Protein AF-A0A1I7U5Q5-F1 (afdb_monomer_lite)

Foldseek 3Di:
DKKKKFFQAKKKKKKWWDLDPVCVVVVPDTPDIDIDIDHHGDIDMDDDDDDQSTQKMKIWIQQPDPRDIDIDMDGLQADQWDWDDDHRMTMIGRHHRHPDHHPVVVCVVVVVVVCVVVVVVVVVVVVVVVVVVVVVVVVVVVVVVVVPDDDDPPPPPPPPDPPDDD

Secondary structure (DSSP, 8-state):
-EEEEEESS-EEEEEEEES-HHHHHHT--EEEEEEEEE-TT-EEEE-----TT--EEEEEEEETTTTEEEEEEEETTS-SEEEEEETTEEEEEE-PPSSS--HHHHHHHHHHHHHHHHHHHHHHHHHHHHHHHHHHHHHHHHHHHHHT-PPPP-------------

Sequence (166 aa):
MFLAMVCDNECEVHIRFWEELSQITNNTNLAYEIGLSSNNGTLHETTMEVPEDINVLEFIYNSDENGTLESDIWNLNFSETYFHSTGSLQVVGNLPCGKGRCLIDNTRSEYKATIEQWSFGLVLIGVFFFLLISGAADAIVKWVKNRGRKEEPYNTLELIDMSKRT

Organism: NCBI:txid1561998

pLDDT: mean 78.07, std 13.87, range [40.22, 93.81]

Structure (mmCIF, N/CA/C/O backbone):
data_AF-A0A1I7U5Q5-F1
#
_entry.id   AF-A0A1I7U5Q5-F1
#
loop_
_atom_site.group_PDB
_atom_site.id
_atom_site.type_symbol
_atom_site.label_atom_id
_atom_site.label_alt_id
_atom_site.label_comp_id
_atom_site.label_asym_id
_atom_site.label_entity_id
_atom_site.label_seq_id
_atom_site.pdbx_PDB_ins_code
_atom_site.Cartn_x
_atom_site.Cartn_y
_atom_site.Cartn_z
_atom_site.occupancy
_atom_site.B_iso_or_equiv
_atom_site.auth_seq_id
_atom_site.auth_comp_id
_atom_site.auth_asym_id
_atom_site.auth_atom_id
_atom_site.pdbx_PDB_model_num
ATOM 1 N N . MET A 1 1 ? -9.374 -3.400 -7.597 1.00 80.25 1 MET A N 1
ATOM 2 C CA . MET A 1 1 ? -8.121 -2.672 -7.317 1.00 80.25 1 MET A CA 1
ATOM 3 C C . MET A 1 1 ? -7.544 -2.203 -8.642 1.00 80.25 1 MET A C 1
ATOM 5 O O . MET A 1 1 ? -7.732 -2.894 -9.642 1.00 80.25 1 MET A O 1
ATOM 9 N N . PHE A 1 2 ? -6.934 -1.026 -8.670 1.00 87.69 2 PHE A N 1
ATOM 10 C CA . PHE A 1 2 ? -6.367 -0.455 -9.889 1.00 87.69 2 PHE A CA 1
ATOM 11 C C . PHE A 1 2 ? -5.049 0.237 -9.576 1.00 87.69 2 PHE A C 1
ATOM 13 O O . PHE A 1 2 ? -4.831 0.707 -8.458 1.00 87.69 2 PHE A O 1
ATOM 20 N N . LEU A 1 3 ? -4.198 0.316 -10.585 1.00 89.56 3 LEU A N 1
ATOM 21 C CA . LEU A 1 3 ? -2.999 1.124 -10.584 1.00 89.56 3 LEU A CA 1
ATOM 22 C C . LEU A 1 3 ? -3.015 1.956 -11.858 1.00 89.56 3 LEU A C 1
ATOM 24 O O . LEU A 1 3 ? -3.204 1.423 -12.949 1.00 89.56 3 LEU A O 1
ATOM 28 N N . ALA A 1 4 ? -2.823 3.255 -11.717 1.00 90.12 4 ALA A N 1
ATOM 29 C CA . ALA A 1 4 ? -2.705 4.162 -12.833 1.00 90.12 4 ALA A CA 1
ATOM 30 C C . ALA A 1 4 ? -1.389 4.925 -12.730 1.00 90.12 4 ALA A C 1
ATOM 32 O O . ALA A 1 4 ? -1.009 5.397 -11.659 1.00 90.12 4 ALA A O 1
ATOM 33 N N . MET A 1 5 ? -0.699 5.043 -13.855 1.00 90.12 5 MET A N 1
ATOM 34 C CA . MET A 1 5 ? 0.545 5.786 -13.958 1.00 90.12 5 MET A CA 1
ATOM 35 C C . MET A 1 5 ? 0.492 6.764 -15.124 1.00 90.12 5 MET A C 1
ATOM 37 O O . MET A 1 5 ? -0.106 6.491 -16.167 1.00 90.12 5 MET A O 1
ATOM 41 N N . VAL A 1 6 ? 1.133 7.907 -14.939 1.00 88.88 6 VAL A N 1
ATOM 42 C CA . VAL A 1 6 ? 1.349 8.928 -15.960 1.00 88.88 6 VAL A CA 1
ATOM 43 C C . VAL A 1 6 ? 2.822 9.276 -15.930 1.00 88.88 6 VAL A C 1
ATOM 45 O O . VAL A 1 6 ? 3.396 9.443 -14.855 1.00 88.88 6 VAL A O 1
ATOM 48 N N . CYS A 1 7 ? 3.408 9.410 -17.110 1.00 85.62 7 CYS A N 1
ATOM 49 C CA . CYS A 1 7 ? 4.760 9.910 -17.259 1.00 85.62 7 CYS A CA 1
ATOM 50 C C . CYS A 1 7 ? 4.771 11.060 -18.247 1.00 85.62 7 CYS A C 1
ATOM 52 O O . CYS A 1 7 ? 4.151 10.942 -19.302 1.00 85.62 7 CYS A O 1
ATOM 54 N N . ASP A 1 8 ? 5.475 12.145 -17.934 1.00 80.94 8 ASP A N 1
ATOM 55 C CA . ASP A 1 8 ? 5.632 13.256 -18.879 1.00 80.94 8 ASP A CA 1
ATOM 56 C C . ASP A 1 8 ? 6.446 12.828 -20.115 1.00 80.94 8 ASP A C 1
ATOM 58 O O . ASP A 1 8 ? 6.142 13.258 -21.222 1.00 80.94 8 ASP A O 1
ATOM 62 N N . ASN A 1 9 ? 7.418 11.924 -19.941 1.00 79.94 9 ASN A N 1
ATOM 63 C CA . ASN A 1 9 ? 8.235 11.323 -21.004 1.00 79.94 9 ASN A CA 1
ATOM 64 C C . ASN A 1 9 ? 7.974 9.807 -21.125 1.00 79.94 9 ASN A C 1
ATOM 66 O O . ASN A 1 9 ? 7.106 9.262 -20.446 1.00 79.94 9 ASN A O 1
ATOM 70 N N . GLU A 1 10 ? 8.700 9.117 -22.011 1.00 81.69 10 GLU A N 1
ATOM 71 C CA . GLU A 1 10 ? 8.713 7.648 -22.038 1.00 81.69 10 GLU A CA 1
ATOM 72 C C . GLU A 1 10 ? 9.336 7.099 -20.753 1.00 81.69 10 GLU A C 1
ATOM 74 O O . GLU A 1 10 ? 10.480 7.408 -20.441 1.00 81.69 10 GLU A O 1
ATOM 79 N N . CYS A 1 11 ? 8.586 6.277 -20.024 1.00 81.44 11 CYS A N 1
ATOM 80 C CA . CYS A 1 11 ? 9.038 5.674 -18.777 1.00 81.44 11 CYS A CA 1
ATOM 81 C C . CYS A 1 11 ? 8.705 4.181 -18.750 1.00 81.44 11 CYS A C 1
ATOM 83 O O . CYS A 1 11 ? 7.685 3.734 -19.288 1.00 81.44 11 CYS A O 1
ATOM 85 N N . GLU A 1 12 ? 9.548 3.419 -18.060 1.00 86.62 12 GLU A N 1
ATOM 86 C CA . GLU A 1 12 ? 9.288 2.028 -17.707 1.00 86.62 12 GLU A CA 1
ATOM 87 C C . GLU A 1 12 ? 9.359 1.887 -16.186 1.00 86.62 12 GLU A C 1
ATOM 89 O O . GLU A 1 12 ? 10.290 2.375 -15.538 1.00 86.62 12 GLU A O 1
ATOM 94 N N . VAL A 1 13 ? 8.337 1.251 -15.621 1.00 87.88 13 VAL A N 1
ATOM 95 C CA . VAL A 1 13 ? 8.198 0.985 -14.193 1.00 87.88 13 VAL A CA 1
ATOM 96 C C . VAL A 1 13 ? 8.039 -0.516 -14.009 1.00 87.88 13 VAL A C 1
ATOM 98 O O . VAL A 1 13 ? 7.073 -1.118 -14.479 1.00 87.88 13 VAL A O 1
ATOM 101 N N . HIS A 1 14 ? 8.972 -1.124 -13.291 1.00 90.69 14 HIS A N 1
ATOM 102 C CA . HIS A 1 14 ? 8.876 -2.504 -12.844 1.00 90.69 14 HIS A CA 1
ATOM 103 C C . HIS A 1 14 ? 8.303 -2.542 -11.438 1.00 90.69 14 HIS A C 1
ATOM 105 O O . HIS A 1 14 ? 8.799 -1.885 -10.530 1.00 90.69 14 HIS A O 1
ATOM 111 N N . ILE A 1 15 ? 7.254 -3.324 -11.255 1.00 90.94 15 ILE A N 1
ATOM 112 C CA . ILE A 1 15 ? 6.539 -3.451 -9.995 1.00 90.94 15 ILE A CA 1
ATOM 113 C C . ILE A 1 15 ? 6.787 -4.852 -9.474 1.00 90.94 15 ILE A C 1
ATOM 115 O O . ILE A 1 15 ? 6.414 -5.834 -10.117 1.00 90.94 15 ILE A O 1
ATOM 119 N N . ARG A 1 16 ? 7.411 -4.938 -8.307 1.00 92.19 16 ARG A N 1
ATOM 120 C CA . ARG A 1 16 ? 7.751 -6.181 -7.623 1.00 92.19 16 ARG A CA 1
ATOM 121 C C . ARG A 1 16 ? 6.882 -6.358 -6.397 1.00 92.19 16 ARG A C 1
ATOM 123 O O . ARG A 1 16 ? 6.715 -5.433 -5.605 1.00 92.19 16 ARG A O 1
ATOM 130 N N . PHE A 1 17 ? 6.344 -7.559 -6.245 1.00 90.31 17 PHE A N 1
ATOM 131 C CA . PHE A 1 17 ? 5.404 -7.894 -5.186 1.00 90.31 17 PHE A CA 1
ATOM 132 C C . PHE A 1 17 ? 6.090 -8.795 -4.161 1.00 90.31 17 PHE A C 1
ATOM 134 O O . PHE A 1 17 ? 6.626 -9.853 -4.502 1.00 90.31 17 PHE A O 1
ATOM 141 N N . TRP A 1 18 ? 6.056 -8.368 -2.903 1.00 90.62 18 TRP A N 1
ATOM 142 C CA . TRP A 1 18 ? 6.780 -8.980 -1.795 1.00 90.62 18 TRP A CA 1
ATOM 143 C C . TRP A 1 18 ? 5.836 -9.303 -0.632 1.00 90.62 18 TRP A C 1
ATOM 145 O O . TRP A 1 18 ? 4.944 -8.519 -0.286 1.00 90.62 18 TRP A O 1
ATOM 155 N N . GLU A 1 19 ? 6.060 -10.438 0.031 1.00 88.44 19 GLU A N 1
ATOM 156 C CA . GLU A 1 19 ? 5.288 -10.789 1.227 1.00 88.44 19 GLU A CA 1
ATOM 157 C C . GLU A 1 19 ? 5.699 -9.947 2.439 1.00 88.44 19 GLU A C 1
ATOM 159 O O . GLU A 1 19 ? 4.860 -9.605 3.270 1.00 88.44 19 GLU A O 1
ATOM 164 N N . GLU A 1 20 ? 6.983 -9.608 2.571 1.00 85.12 20 GLU A N 1
ATOM 165 C CA . GLU A 1 20 ? 7.505 -8.852 3.713 1.00 85.12 20 GLU A CA 1
ATOM 166 C C . GLU A 1 20 ? 8.592 -7.851 3.307 1.00 85.12 20 GLU A C 1
ATOM 168 O O . GLU A 1 20 ? 9.398 -8.101 2.419 1.00 85.12 20 GLU A O 1
ATOM 173 N N . LEU A 1 21 ? 8.694 -6.733 4.033 1.00 82.88 21 LEU A N 1
ATOM 174 C CA . LEU A 1 21 ? 9.709 -5.702 3.771 1.00 82.88 21 LEU A CA 1
ATOM 175 C C . LEU A 1 21 ? 11.151 -6.226 3.937 1.00 82.88 21 LEU A C 1
ATOM 177 O O . LEU A 1 21 ? 12.059 -5.803 3.228 1.00 82.88 21 LEU A O 1
ATOM 181 N N . SER A 1 22 ? 11.365 -7.167 4.863 1.00 82.19 22 SER A N 1
ATOM 182 C CA . SER A 1 22 ? 12.666 -7.804 5.133 1.00 82.19 22 SER A CA 1
ATOM 183 C C . SER A 1 22 ? 13.206 -8.596 3.932 1.00 82.19 22 SER A C 1
ATOM 185 O O . SER A 1 22 ? 14.417 -8.806 3.803 1.00 82.19 22 SER A O 1
ATOM 187 N N . GLN A 1 23 ? 12.313 -9.030 3.043 1.00 82.38 23 GLN A N 1
ATOM 188 C CA . GLN A 1 23 ? 12.637 -9.827 1.866 1.00 82.38 23 GLN A CA 1
ATOM 189 C C . GLN A 1 23 ? 13.256 -8.982 0.754 1.00 82.38 23 GLN A C 1
ATOM 191 O O . GLN A 1 23 ? 14.148 -9.477 0.071 1.00 82.38 23 GLN A O 1
ATOM 196 N N . ILE A 1 24 ? 12.898 -7.696 0.657 1.00 80.75 24 ILE A N 1
ATOM 197 C CA . ILE A 1 24 ? 13.502 -6.753 -0.298 1.00 80.75 24 ILE A CA 1
ATOM 198 C C . ILE A 1 24 ? 15.012 -6.654 -0.059 1.00 80.75 24 ILE A C 1
ATOM 200 O O . ILE A 1 24 ? 15.810 -6.834 -0.974 1.00 80.75 24 ILE A O 1
ATOM 204 N N . THR A 1 25 ? 15.436 -6.464 1.197 1.00 78.19 25 THR A N 1
ATOM 205 C CA . THR A 1 25 ? 16.866 -6.334 1.537 1.00 78.19 25 THR A CA 1
ATOM 206 C C . THR A 1 25 ? 17.673 -7.607 1.298 1.00 78.19 25 THR A C 1
ATOM 208 O O . THR A 1 25 ? 18.866 -7.535 1.011 1.00 78.19 25 THR A O 1
ATOM 211 N N . ASN A 1 26 ? 17.032 -8.771 1.420 1.00 76.50 26 ASN A N 1
ATOM 212 C CA . ASN A 1 26 ? 17.680 -10.068 1.235 1.00 76.50 26 ASN A CA 1
ATOM 213 C C . ASN A 1 26 ? 17.539 -10.598 -0.199 1.00 76.50 26 ASN A C 1
ATOM 215 O O . ASN A 1 26 ? 18.187 -11.586 -0.542 1.00 76.50 26 ASN A O 1
ATOM 219 N N . ASN A 1 27 ? 16.716 -9.943 -1.025 1.00 75.94 27 ASN A N 1
ATOM 220 C CA . ASN A 1 27 ? 16.338 -10.354 -2.372 1.00 75.94 27 ASN A CA 1
ATOM 221 C C . ASN A 1 27 ? 15.896 -11.831 -2.446 1.00 75.94 27 ASN A C 1
ATOM 223 O O . ASN A 1 27 ? 16.282 -12.579 -3.346 1.00 75.94 27 ASN A O 1
ATOM 227 N N . THR A 1 28 ? 15.126 -12.275 -1.451 1.00 77.19 28 THR A N 1
ATOM 228 C CA . THR A 1 28 ? 14.596 -13.640 -1.348 1.00 77.19 28 THR A CA 1
ATOM 229 C C . THR A 1 28 ? 13.074 -13.614 -1.419 1.00 77.19 28 THR A C 1
ATOM 231 O O . THR A 1 28 ? 12.458 -12.736 -0.838 1.00 77.19 28 THR A O 1
ATOM 234 N N . ASN A 1 29 ? 12.456 -14.603 -2.074 1.00 75.94 29 ASN A N 1
ATOM 235 C CA . ASN A 1 29 ? 10.993 -14.775 -2.127 1.00 75.94 29 ASN A CA 1
ATOM 236 C C . ASN A 1 29 ? 10.212 -13.629 -2.810 1.00 75.94 29 ASN A C 1
ATOM 238 O O . ASN A 1 29 ? 9.186 -13.185 -2.304 1.00 75.94 29 ASN A O 1
ATOM 242 N N . LEU A 1 30 ? 10.664 -13.180 -3.985 1.00 82.69 30 LEU A N 1
ATOM 243 C CA . LEU A 1 30 ? 9.824 -12.374 -4.879 1.00 82.69 30 LEU A CA 1
ATOM 244 C C . LEU A 1 30 ? 8.612 -13.209 -5.316 1.00 82.69 30 LEU A C 1
ATOM 246 O O . LEU A 1 30 ? 8.795 -14.297 -5.866 1.00 82.69 30 LEU A O 1
ATOM 250 N N . ALA A 1 31 ? 7.398 -12.706 -5.101 1.00 83.69 31 ALA A N 1
ATOM 251 C CA . ALA A 1 31 ? 6.194 -13.433 -5.486 1.00 83.69 31 ALA A CA 1
ATOM 252 C C . ALA A 1 31 ? 5.970 -13.361 -7.001 1.00 83.69 31 ALA A C 1
ATOM 254 O O . ALA A 1 31 ? 5.838 -14.388 -7.667 1.00 83.69 31 ALA A O 1
ATOM 255 N N . TYR A 1 32 ? 5.954 -12.145 -7.550 1.00 84.06 32 TYR A N 1
ATOM 256 C CA . TYR A 1 32 ? 5.893 -11.893 -8.988 1.00 84.06 32 TYR A CA 1
ATOM 257 C C . TYR A 1 32 ? 6.323 -10.457 -9.320 1.00 84.06 32 TYR A C 1
ATOM 259 O O . TYR A 1 32 ? 6.481 -9.618 -8.430 1.00 84.06 32 TYR A O 1
ATOM 267 N N . GLU A 1 33 ? 6.523 -10.185 -10.610 1.00 87.94 33 GLU A N 1
ATOM 268 C CA . GLU A 1 33 ? 6.916 -8.880 -11.147 1.00 87.94 33 GLU A CA 1
ATOM 269 C C . GLU A 1 33 ? 6.081 -8.546 -12.388 1.00 87.94 33 GLU A C 1
ATOM 271 O O . GLU A 1 33 ? 5.767 -9.427 -13.193 1.00 87.94 33 GLU A O 1
ATOM 276 N N . ILE A 1 34 ? 5.718 -7.272 -12.538 1.00 88.31 34 ILE A N 1
ATOM 277 C CA . ILE A 1 34 ? 5.014 -6.738 -13.708 1.00 88.31 34 ILE A CA 1
ATOM 278 C C . ILE A 1 34 ? 5.771 -5.507 -14.203 1.00 88.31 34 ILE A C 1
ATOM 280 O O . ILE A 1 34 ? 6.090 -4.624 -13.416 1.00 88.31 34 ILE A O 1
ATOM 284 N N . GLY A 1 35 ? 6.041 -5.434 -15.505 1.00 86.50 35 GLY A N 1
ATOM 285 C CA . GLY A 1 35 ? 6.551 -4.225 -16.152 1.00 86.50 35 GLY A CA 1
ATOM 286 C C . GLY A 1 35 ? 5.410 -3.423 -16.768 1.00 86.50 35 GLY A C 1
ATOM 287 O O . GLY A 1 35 ? 4.589 -3.980 -17.499 1.00 86.50 35 GLY A O 1
ATOM 288 N N . LEU A 1 36 ? 5.366 -2.126 -16.486 1.00 84.75 36 LEU A N 1
ATOM 289 C CA . 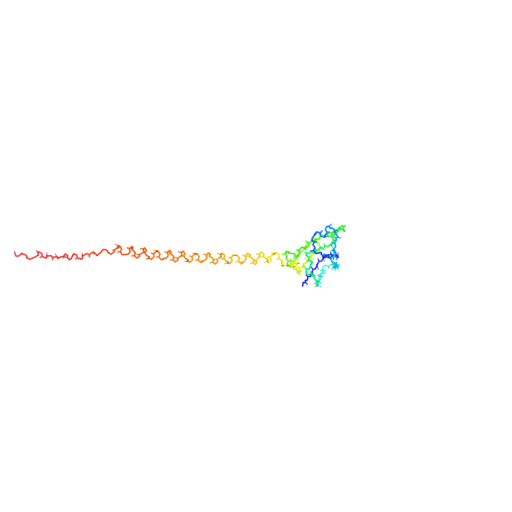LEU A 1 36 ? 4.486 -1.166 -17.139 1.00 84.75 36 LEU A CA 1
ATOM 290 C C . LEU A 1 36 ? 5.336 -0.150 -17.892 1.00 84.75 36 LEU A C 1
ATOM 292 O O . LEU A 1 36 ? 6.331 0.343 -17.371 1.00 84.75 36 LEU A O 1
ATOM 296 N N . SER A 1 37 ? 4.919 0.193 -19.104 1.00 83.75 37 SER A N 1
ATOM 297 C CA . SER A 1 37 ? 5.531 1.264 -19.888 1.00 83.75 37 SER A CA 1
ATOM 298 C C . SER A 1 37 ? 4.465 2.270 -20.300 1.00 83.75 37 SER A C 1
ATOM 300 O O . SER A 1 37 ? 3.336 1.895 -20.629 1.00 83.75 37 SER A O 1
ATOM 302 N N . SER A 1 38 ? 4.802 3.556 -20.234 1.00 81.81 38 SER A N 1
ATOM 303 C CA . SER A 1 38 ? 3.943 4.638 -20.716 1.00 81.81 38 SER A CA 1
ATOM 304 C C . SER A 1 38 ? 4.742 5.576 -21.598 1.00 81.81 38 SER A C 1
ATOM 306 O O . SER A 1 38 ? 5.913 5.848 -21.338 1.00 81.81 38 SER A O 1
ATOM 308 N N . ASN A 1 39 ? 4.077 6.086 -22.631 1.00 77.81 39 ASN A N 1
ATOM 309 C CA . ASN A 1 39 ? 4.674 6.993 -23.590 1.00 77.81 39 ASN A CA 1
ATOM 310 C C . ASN A 1 39 ? 4.098 8.395 -23.379 1.00 77.81 39 ASN A C 1
ATOM 312 O O . ASN A 1 39 ? 2.888 8.585 -23.459 1.00 77.81 39 ASN A O 1
ATOM 316 N N . ASN A 1 40 ? 4.975 9.374 -23.165 1.00 75.56 40 ASN A N 1
ATOM 317 C CA . ASN A 1 40 ? 4.759 10.805 -23.410 1.00 75.56 40 ASN A CA 1
ATOM 318 C C . ASN A 1 40 ? 3.348 11.340 -23.064 1.00 75.56 40 ASN A C 1
ATOM 320 O O . ASN A 1 40 ? 2.532 11.643 -23.940 1.00 75.56 40 ASN A O 1
ATOM 324 N N . GLY A 1 41 ? 3.054 11.423 -21.769 1.00 73.81 41 GLY A N 1
ATOM 325 C CA . GLY A 1 41 ? 1.843 12.029 -21.214 1.00 73.81 41 GLY A CA 1
ATOM 326 C C . GLY A 1 41 ? 0.600 11.139 -21.213 1.00 73.81 41 GLY A C 1
ATOM 327 O O . GLY A 1 41 ? -0.466 11.595 -20.793 1.00 73.81 41 GLY A O 1
ATOM 328 N N . THR A 1 42 ? 0.678 9.883 -21.671 1.00 82.06 42 THR A N 1
ATOM 329 C CA . THR A 1 42 ? -0.484 8.986 -21.620 1.00 82.06 42 THR A CA 1
ATOM 330 C C . THR A 1 42 ? -0.732 8.448 -20.213 1.00 82.06 42 THR A C 1
ATOM 332 O O . THR A 1 42 ? 0.187 7.986 -19.535 1.00 82.06 42 THR A O 1
ATOM 335 N N . LEU A 1 43 ? -1.999 8.464 -19.793 1.00 83.62 43 LEU A N 1
ATOM 336 C CA . LEU A 1 43 ? -2.454 7.730 -18.617 1.00 83.62 43 LEU A CA 1
ATOM 337 C C . LEU A 1 43 ? -2.513 6.243 -18.960 1.00 83.62 43 LEU A C 1
ATOM 339 O O . LEU A 1 43 ? -3.297 5.831 -19.817 1.00 83.62 43 LEU A O 1
ATOM 343 N N . HIS A 1 44 ? -1.698 5.452 -18.276 1.00 86.06 44 HIS A N 1
ATOM 344 C CA . HIS A 1 44 ? -1.749 4.004 -18.342 1.00 86.06 44 HIS A CA 1
ATOM 345 C C . HIS A 1 44 ? -2.428 3.471 -17.083 1.00 86.06 44 HIS A C 1
ATOM 347 O O . HIS A 1 44 ? -1.884 3.581 -15.987 1.00 86.06 44 HIS A O 1
ATOM 353 N N . GLU A 1 45 ? -3.621 2.906 -17.239 1.00 87.50 45 GLU A N 1
ATOM 354 C CA . GLU A 1 45 ? -4.366 2.262 -16.159 1.00 87.50 45 GLU A CA 1
ATOM 355 C C . GLU A 1 45 ? -4.332 0.747 -16.343 1.00 87.50 45 GLU A C 1
ATOM 357 O O . GLU A 1 45 ? -4.599 0.230 -17.430 1.00 87.50 45 GLU A O 1
ATOM 362 N N . THR A 1 46 ? -4.034 0.034 -15.263 1.00 86.44 46 THR A N 1
ATOM 363 C CA . THR A 1 46 ? -4.099 -1.419 -15.210 1.00 86.44 46 THR A CA 1
ATOM 364 C C . THR A 1 46 ? -4.878 -1.879 -13.986 1.00 86.44 46 THR A C 1
ATOM 366 O O . THR A 1 46 ? -4.779 -1.329 -12.885 1.00 86.44 46 THR A O 1
ATOM 369 N N . THR A 1 47 ? -5.668 -2.926 -14.181 1.00 86.62 47 THR A N 1
ATOM 370 C CA . THR A 1 47 ? -6.316 -3.663 -13.102 1.00 86.62 47 THR A CA 1
ATOM 371 C C . THR A 1 47 ? -5.542 -4.948 -12.885 1.00 86.62 47 THR A C 1
ATOM 373 O O . THR A 1 47 ? -5.319 -5.704 -13.829 1.00 86.62 47 THR A O 1
ATOM 376 N N . MET A 1 48 ? -5.163 -5.211 -11.645 1.00 83.38 48 MET A N 1
ATOM 377 C CA . MET A 1 48 ? -4.421 -6.410 -11.264 1.00 83.38 48 MET A CA 1
ATOM 378 C C . MET A 1 48 ? -5.127 -7.106 -10.109 1.00 83.38 48 MET A C 1
ATOM 380 O O . MET A 1 48 ? -5.898 -6.473 -9.396 1.00 83.38 48 MET A O 1
ATOM 384 N N . GLU A 1 49 ? -4.876 -8.398 -9.926 1.00 83.31 49 GLU A N 1
ATOM 385 C CA . GLU A 1 49 ? -5.270 -9.113 -8.716 1.00 83.31 49 GLU A CA 1
ATOM 386 C C . GLU A 1 49 ? -4.034 -9.322 -7.843 1.00 83.31 49 GLU A C 1
ATOM 388 O O . GLU A 1 49 ? -3.164 -10.124 -8.170 1.00 83.31 49 GLU A O 1
ATOM 393 N N . VAL A 1 50 ? -3.938 -8.563 -6.751 1.00 82.94 50 VAL A N 1
ATOM 394 C CA . VAL A 1 50 ? -2.887 -8.714 -5.743 1.00 82.94 50 VAL A CA 1
ATOM 395 C C . VAL A 1 50 ? -3.370 -9.717 -4.692 1.00 82.94 50 VAL A C 1
ATOM 397 O O . VAL A 1 50 ? -4.401 -9.462 -4.062 1.00 82.94 50 VAL A O 1
ATOM 400 N N . PRO A 1 51 ? -2.681 -10.857 -4.517 1.00 83.94 51 PRO A N 1
ATOM 401 C CA . PRO A 1 51 ? -3.073 -11.844 -3.522 1.00 83.94 51 PRO A CA 1
ATOM 402 C C . PRO A 1 51 ? -2.827 -11.337 -2.088 1.00 83.94 51 PRO A C 1
ATOM 404 O O . PRO A 1 51 ? -1.987 -10.470 -1.847 1.00 83.94 51 PRO A O 1
ATOM 407 N N . GLU A 1 52 ? -3.612 -11.851 -1.135 1.00 80.75 52 GLU A N 1
ATOM 408 C CA . GLU A 1 52 ? -3.698 -11.341 0.249 1.00 80.75 52 GLU A CA 1
ATOM 409 C C . GLU A 1 52 ? -2.407 -11.513 1.071 1.00 80.75 52 GLU A C 1
ATOM 411 O O . GLU A 1 52 ? -2.243 -10.910 2.131 1.00 80.75 52 GLU A O 1
ATOM 416 N N . ASP A 1 53 ? -1.496 -12.368 0.621 1.00 84.00 53 ASP A N 1
ATOM 417 C CA . ASP A 1 53 ? -0.204 -12.637 1.245 1.00 84.00 53 ASP A CA 1
ATOM 418 C C . ASP A 1 53 ? 0.848 -11.553 0.967 1.00 84.00 53 ASP A C 1
ATOM 420 O O . ASP A 1 53 ? 1.823 -11.445 1.719 1.00 84.00 53 ASP A O 1
ATOM 424 N N . ILE A 1 54 ? 0.627 -10.725 -0.055 1.00 86.88 54 ILE A N 1
ATOM 425 C CA . ILE A 1 54 ? 1.495 -9.606 -0.413 1.00 86.88 54 ILE A CA 1
ATOM 426 C C . ILE A 1 54 ? 1.220 -8.423 0.502 1.00 86.88 54 ILE A C 1
ATOM 428 O O . ILE A 1 54 ? 0.091 -7.956 0.621 1.00 86.88 54 ILE A O 1
ATOM 432 N N . ASN A 1 55 ? 2.283 -7.893 1.104 1.00 88.19 55 ASN A N 1
ATOM 433 C CA . ASN A 1 55 ? 2.201 -6.724 1.981 1.00 88.19 55 ASN A CA 1
ATOM 434 C C . ASN A 1 55 ? 3.016 -5.543 1.471 1.00 88.19 55 ASN A C 1
ATOM 436 O O . ASN A 1 55 ? 2.881 -4.437 1.993 1.00 88.19 55 ASN A O 1
ATOM 440 N N . VAL A 1 56 ? 3.902 -5.763 0.502 1.00 89.44 56 VAL A N 1
ATOM 441 C CA . VAL A 1 56 ? 4.816 -4.729 0.035 1.00 89.44 56 VAL A CA 1
ATOM 442 C C . VAL A 1 56 ? 4.907 -4.762 -1.483 1.00 89.44 56 VAL A C 1
ATOM 444 O O . VAL A 1 56 ? 5.082 -5.821 -2.082 1.00 89.44 56 VAL A O 1
ATOM 447 N N . LEU A 1 57 ? 4.795 -3.589 -2.096 1.00 90.06 57 LEU A N 1
ATOM 448 C CA . LEU A 1 57 ? 5.119 -3.367 -3.497 1.00 90.06 57 LEU A CA 1
ATOM 449 C C . LEU A 1 57 ? 6.368 -2.503 -3.578 1.00 90.06 57 LEU A C 1
ATOM 451 O O . LEU A 1 57 ? 6.482 -1.500 -2.879 1.00 90.06 57 LEU A O 1
ATOM 455 N N . GLU A 1 58 ? 7.285 -2.883 -4.450 1.00 91.56 58 GLU A N 1
ATOM 456 C CA . GLU A 1 58 ? 8.465 -2.103 -4.795 1.00 91.56 58 GLU A CA 1
ATOM 457 C C . GLU A 1 58 ? 8.353 -1.683 -6.261 1.00 91.56 58 GLU A C 1
ATOM 459 O O . GLU A 1 58 ? 8.211 -2.520 -7.150 1.00 91.56 58 GLU A O 1
ATOM 464 N N . PHE A 1 59 ? 8.400 -0.381 -6.505 1.00 89.94 59 PHE A N 1
ATOM 465 C CA . PHE A 1 59 ? 8.361 0.230 -7.823 1.00 89.94 59 PHE A CA 1
ATOM 466 C C . PHE A 1 59 ? 9.776 0.621 -8.197 1.00 89.94 59 PHE A C 1
ATOM 468 O O . PHE A 1 59 ? 10.355 1.482 -7.549 1.00 89.94 59 PHE A O 1
ATOM 475 N N . ILE A 1 60 ? 10.323 0.016 -9.238 1.00 89.75 60 ILE A N 1
ATOM 476 C CA . ILE A 1 60 ? 11.642 0.322 -9.775 1.00 89.75 60 ILE A CA 1
ATOM 477 C C . ILE A 1 60 ? 11.435 1.044 -11.091 1.00 89.75 60 ILE A C 1
ATOM 479 O O . ILE A 1 60 ? 10.833 0.500 -12.014 1.00 89.75 60 ILE A O 1
ATOM 483 N N . TYR A 1 61 ? 11.929 2.266 -11.180 1.00 86.81 61 TYR A N 1
ATOM 484 C CA . TYR A 1 61 ? 11.755 3.104 -12.356 1.00 86.81 61 TYR A CA 1
ATOM 485 C C . TYR A 1 61 ? 13.040 3.860 -12.660 1.00 86.81 61 TYR A C 1
ATOM 487 O O . TYR A 1 61 ? 13.922 4.020 -11.813 1.00 86.81 61 TYR A O 1
ATOM 495 N N . ASN A 1 62 ? 13.155 4.320 -13.899 1.00 82.75 62 ASN A N 1
ATOM 496 C CA . ASN A 1 62 ? 14.252 5.184 -14.293 1.00 82.75 62 ASN A CA 1
ATOM 497 C C . ASN A 1 62 ? 13.876 6.645 -14.019 1.00 82.75 62 ASN A C 1
ATOM 499 O O . ASN A 1 62 ? 12.850 7.126 -14.495 1.00 82.75 62 ASN A O 1
ATOM 503 N N . SER A 1 63 ? 14.687 7.336 -13.223 1.00 69.50 63 SER A N 1
ATOM 504 C CA . SER A 1 63 ? 14.525 8.763 -12.940 1.00 69.50 63 SER A CA 1
ATOM 505 C C . SER A 1 63 ? 15.231 9.539 -14.056 1.00 69.50 63 SER A C 1
ATOM 507 O O . SER A 1 63 ? 16.464 9.573 -14.126 1.00 69.50 63 SER A O 1
ATOM 509 N N . ASP A 1 64 ? 14.464 10.046 -15.022 1.00 66.94 64 ASP A N 1
ATOM 510 C CA . ASP A 1 64 ? 15.016 10.536 -16.289 1.00 66.94 64 ASP A CA 1
ATOM 511 C C . ASP A 1 64 ? 15.881 11.805 -16.158 1.00 66.94 64 ASP A C 1
ATOM 513 O O . ASP A 1 64 ? 15.414 12.875 -15.782 1.00 66.94 64 ASP A O 1
ATOM 517 N N . GLU A 1 65 ? 17.158 11.624 -16.518 1.00 55.62 65 GLU A N 1
ATOM 518 C CA . GLU A 1 65 ? 18.090 12.462 -17.312 1.00 55.62 65 GLU A CA 1
ATOM 519 C C . GLU A 1 65 ? 19.504 11.833 -17.239 1.00 55.62 65 GLU A C 1
ATOM 521 O O . GLU A 1 65 ? 20.308 11.982 -18.157 1.00 55.62 65 GLU A O 1
ATOM 526 N N . ASN A 1 66 ? 19.783 11.037 -16.194 1.00 61.59 66 ASN A N 1
ATOM 527 C CA . ASN A 1 66 ? 21.068 10.353 -15.968 1.00 61.59 66 ASN A CA 1
ATOM 528 C C . ASN A 1 66 ? 21.007 8.815 -16.047 1.00 61.59 66 ASN A C 1
ATOM 530 O O . ASN A 1 66 ? 22.043 8.161 -15.916 1.00 61.59 66 ASN A O 1
ATOM 534 N N . GLY A 1 67 ? 19.823 8.224 -16.247 1.00 65.75 67 GLY A N 1
ATOM 535 C CA . GLY A 1 67 ? 19.653 6.765 -16.265 1.00 65.75 67 GLY A CA 1
ATOM 536 C C . GLY A 1 67 ? 19.772 6.110 -14.883 1.00 65.75 67 GLY A C 1
ATOM 537 O O . GLY A 1 67 ? 20.116 4.932 -14.779 1.00 65.75 67 GLY A O 1
ATOM 538 N N . THR A 1 68 ? 19.582 6.881 -13.810 1.00 75.44 68 THR A N 1
ATOM 539 C CA . THR A 1 68 ? 19.645 6.376 -12.439 1.00 75.44 68 THR A CA 1
ATOM 540 C C . THR A 1 68 ? 18.354 5.652 -12.086 1.00 75.44 68 THR A C 1
ATOM 542 O O . THR A 1 68 ? 17.286 6.260 -12.029 1.00 75.44 68 THR A O 1
ATOM 545 N N . LEU A 1 69 ? 18.484 4.352 -11.815 1.00 82.38 69 LEU A N 1
ATOM 546 C CA . LEU A 1 69 ? 17.408 3.532 -11.272 1.00 82.38 69 LEU A CA 1
ATOM 547 C C . LEU A 1 69 ? 17.066 4.002 -9.859 1.00 82.38 69 LEU A C 1
ATOM 549 O O . LEU A 1 69 ? 17.916 3.993 -8.967 1.00 82.38 69 LEU A O 1
ATOM 553 N N . GLU A 1 70 ? 15.813 4.386 -9.674 1.00 85.44 70 GLU A N 1
ATOM 554 C CA . GLU A 1 70 ? 15.216 4.682 -8.382 1.00 85.44 70 GLU A CA 1
ATOM 555 C C . GLU A 1 70 ? 14.225 3.583 -8.000 1.00 85.44 70 GLU A C 1
ATOM 557 O O . GLU A 1 70 ? 13.709 2.852 -8.849 1.00 85.44 70 GLU A O 1
ATOM 562 N N . SER A 1 71 ? 13.973 3.470 -6.698 1.00 87.31 71 SER A N 1
ATOM 563 C CA . SER A 1 71 ? 12.991 2.545 -6.148 1.00 87.31 71 SER A CA 1
ATOM 564 C C . SER A 1 71 ? 12.102 3.254 -5.135 1.00 87.31 71 SER A C 1
ATOM 566 O O . SER A 1 71 ? 12.624 3.900 -4.223 1.00 87.31 71 SER A O 1
ATOM 568 N N . ASP A 1 72 ? 10.791 3.074 -5.240 1.00 88.56 72 ASP A N 1
ATOM 569 C CA . ASP A 1 72 ? 9.822 3.470 -4.218 1.00 88.56 72 ASP A CA 1
ATOM 570 C C . ASP A 1 72 ? 9.136 2.233 -3.626 1.00 88.56 72 ASP A C 1
ATOM 572 O O . ASP A 1 72 ? 8.929 1.237 -4.317 1.00 88.56 72 ASP A O 1
ATOM 576 N N . ILE A 1 73 ? 8.808 2.268 -2.335 1.00 90.12 73 ILE A N 1
ATOM 577 C CA . ILE A 1 73 ? 8.278 1.107 -1.611 1.00 90.12 73 ILE A CA 1
ATOM 578 C C . ILE A 1 73 ? 6.949 1.468 -0.963 1.00 90.12 73 ILE A C 1
ATOM 580 O O . ILE A 1 73 ? 6.877 2.297 -0.055 1.00 90.12 73 ILE A O 1
ATOM 584 N N . TRP A 1 74 ? 5.892 0.773 -1.370 1.00 89.88 74 TRP A N 1
ATOM 585 C CA . TRP A 1 74 ? 4.563 0.906 -0.791 1.00 89.88 74 TRP A CA 1
ATOM 586 C C . TRP A 1 74 ? 4.269 -0.269 0.127 1.00 89.88 74 TRP A C 1
ATOM 588 O O . TRP A 1 74 ? 4.254 -1.425 -0.286 1.00 89.88 74 TRP A O 1
ATOM 598 N N . ASN A 1 75 ? 4.000 0.033 1.393 1.00 88.75 75 ASN A N 1
ATOM 599 C CA . ASN A 1 75 ? 3.589 -0.963 2.373 1.00 88.75 75 ASN A CA 1
ATOM 600 C C . ASN A 1 75 ? 2.062 -0.971 2.484 1.00 88.75 75 ASN A C 1
ATOM 602 O O . ASN A 1 75 ? 1.491 -0.023 3.031 1.00 88.75 75 ASN A O 1
ATOM 606 N N . LEU A 1 76 ? 1.435 -2.044 1.994 1.00 87.00 76 LEU A N 1
ATOM 607 C CA . LEU A 1 76 ? -0.015 -2.267 1.909 1.00 87.00 76 LEU A CA 1
ATOM 608 C C . LEU A 1 76 ? -0.720 -2.356 3.269 1.00 87.00 76 LEU A C 1
ATOM 610 O O . LEU A 1 76 ? -1.943 -2.331 3.337 1.00 87.00 76 LEU A O 1
ATOM 614 N N . ASN A 1 77 ? 0.017 -2.425 4.378 1.00 83.44 77 ASN A N 1
ATOM 615 C CA . ASN A 1 77 ? -0.593 -2.490 5.709 1.00 83.44 77 ASN A CA 1
ATOM 616 C C . ASN A 1 77 ? -1.139 -1.135 6.183 1.00 83.44 77 ASN A C 1
ATOM 618 O O . ASN A 1 77 ? -1.832 -1.070 7.201 1.00 83.44 77 ASN A O 1
ATOM 622 N N . PHE A 1 78 ? -0.800 -0.037 5.503 1.00 76.69 78 PHE A N 1
ATOM 623 C CA . PHE A 1 78 ? -1.146 1.307 5.961 1.00 76.69 78 PHE A CA 1
ATOM 624 C C . PHE A 1 78 ? -2.445 1.844 5.362 1.00 76.69 78 PHE A C 1
ATOM 626 O O . PHE A 1 78 ? -3.278 2.341 6.118 1.00 76.69 78 PHE A O 1
ATOM 633 N N . SER A 1 79 ? -2.618 1.766 4.043 1.00 78.62 79 SER A N 1
ATOM 634 C CA . SER A 1 79 ? -3.684 2.450 3.305 1.00 78.62 79 SER A CA 1
ATOM 635 C C . SER A 1 79 ? -4.192 1.575 2.162 1.00 78.62 79 SER A C 1
ATOM 637 O O . SER A 1 79 ? -3.472 0.724 1.670 1.00 78.62 79 SER A O 1
ATOM 639 N N . GLU A 1 80 ? -5.418 1.805 1.705 1.00 81.69 80 GLU A N 1
ATOM 640 C CA . GLU A 1 80 ? -5.902 1.222 0.445 1.00 81.69 80 GLU A CA 1
ATOM 641 C C . GLU A 1 80 ? -5.524 2.101 -0.753 1.00 81.69 80 GLU A C 1
ATOM 643 O O . GLU A 1 80 ? -5.473 1.645 -1.888 1.00 81.69 80 GLU A O 1
ATOM 648 N N . THR A 1 81 ? -5.273 3.392 -0.518 1.00 85.38 81 THR A N 1
ATOM 649 C CA . THR A 1 81 ? -4.942 4.360 -1.569 1.00 85.38 81 THR A CA 1
ATOM 650 C C . THR A 1 81 ? -3.517 4.863 -1.399 1.00 85.38 81 THR A C 1
ATOM 652 O O . THR A 1 81 ? -3.152 5.352 -0.326 1.00 85.38 81 THR A O 1
ATOM 655 N N . TYR A 1 82 ? -2.744 4.783 -2.476 1.00 87.12 82 TYR A N 1
ATOM 656 C CA . TYR A 1 82 ? -1.356 5.217 -2.559 1.00 87.12 82 TYR A CA 1
ATOM 657 C C . TYR A 1 82 ? -1.186 6.216 -3.692 1.00 87.12 82 TYR A C 1
ATOM 659 O O . TYR A 1 82 ? -1.840 6.123 -4.732 1.00 87.12 82 TYR A O 1
ATOM 667 N N . PHE A 1 83 ? -0.299 7.175 -3.470 1.00 88.75 83 PHE A N 1
ATOM 668 C CA . PHE A 1 83 ? 0.059 8.184 -4.446 1.00 88.75 83 PHE A CA 1
ATOM 669 C C . PHE A 1 83 ? 1.544 8.493 -4.308 1.00 88.75 83 PHE A C 1
ATOM 671 O O . PHE A 1 83 ? 2.012 8.776 -3.205 1.00 88.75 83 PHE A O 1
ATOM 678 N N . HIS A 1 84 ? 2.253 8.466 -5.429 1.00 87.25 84 HIS A N 1
ATOM 679 C CA . HIS A 1 84 ? 3.652 8.855 -5.531 1.00 87.25 84 HIS A CA 1
ATOM 680 C C . HIS A 1 84 ? 3.842 9.788 -6.719 1.00 87.25 84 HIS A C 1
ATOM 682 O O . HIS A 1 84 ? 3.218 9.619 -7.767 1.00 87.25 84 HIS A O 1
ATOM 688 N N . SER A 1 85 ? 4.710 10.779 -6.552 1.00 86.81 85 SER A N 1
ATOM 689 C CA . SER A 1 85 ? 5.054 11.738 -7.597 1.00 86.81 85 SER A CA 1
ATOM 690 C C . SER A 1 85 ? 6.530 12.077 -7.473 1.00 86.81 85 SER A C 1
ATOM 692 O O . SER A 1 85 ? 6.957 12.635 -6.463 1.00 86.81 85 SER A O 1
ATOM 694 N N . THR A 1 86 ? 7.298 11.770 -8.511 1.00 82.19 86 THR A N 1
ATOM 695 C CA . THR A 1 86 ? 8.741 12.016 -8.568 1.00 82.19 86 THR A CA 1
ATOM 696 C C . THR A 1 86 ? 9.142 12.401 -9.985 1.00 82.19 86 THR A C 1
ATOM 698 O O . THR A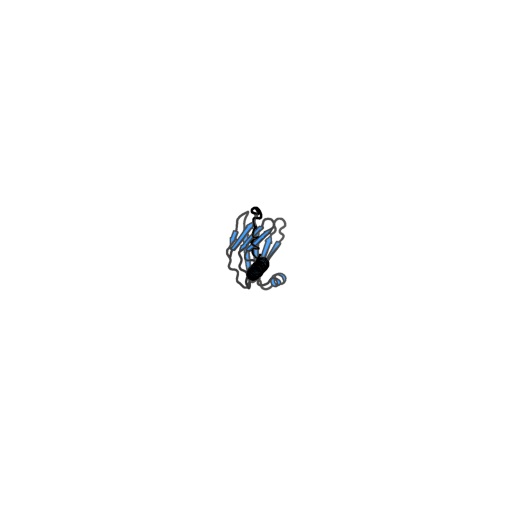 1 86 ? 8.857 11.679 -10.937 1.00 82.19 86 THR A O 1
ATOM 701 N N . GLY A 1 87 ? 9.769 13.569 -10.143 1.00 77.94 87 GLY A N 1
ATOM 702 C CA . GLY A 1 87 ? 10.129 14.089 -11.464 1.00 77.94 87 GLY A CA 1
ATOM 703 C C . GLY A 1 87 ? 8.945 14.065 -12.439 1.00 77.94 87 GLY A C 1
ATOM 704 O O . GLY A 1 87 ? 7.916 14.687 -12.176 1.00 77.94 87 GLY A O 1
ATOM 705 N N . SER A 1 88 ? 9.111 13.326 -13.539 1.00 78.00 88 SER A N 1
ATOM 706 C CA . SER A 1 88 ? 8.120 13.114 -14.602 1.00 78.00 88 SER A CA 1
ATOM 707 C C . SER A 1 88 ? 7.126 11.979 -14.330 1.00 78.00 88 SER A C 1
ATOM 709 O O . SER A 1 88 ? 6.175 11.846 -15.094 1.00 78.00 88 SER A O 1
ATOM 711 N N . LEU A 1 89 ? 7.321 11.156 -13.292 1.00 84.69 89 LEU A N 1
ATOM 712 C CA . LEU A 1 89 ? 6.496 9.988 -12.975 1.00 84.69 89 LEU A CA 1
ATOM 713 C C . LEU A 1 89 ? 5.463 10.320 -11.892 1.00 84.69 89 LEU A C 1
ATOM 715 O O . LEU A 1 89 ? 5.797 10.760 -10.789 1.00 84.69 89 LEU A O 1
ATOM 719 N N . GLN A 1 90 ? 4.198 10.030 -12.184 1.00 89.38 90 GLN A N 1
ATOM 720 C CA . GLN A 1 90 ? 3.097 10.059 -11.227 1.00 89.38 90 GLN A CA 1
ATOM 721 C C . GLN A 1 90 ? 2.413 8.697 -11.206 1.00 89.38 90 GLN A C 1
ATOM 723 O O . GLN A 1 90 ? 2.004 8.187 -12.248 1.00 89.38 90 GLN A O 1
ATOM 728 N N . VAL A 1 91 ? 2.259 8.117 -10.019 1.00 89.75 91 VAL A N 1
ATOM 729 C CA . VAL A 1 91 ? 1.600 6.821 -9.831 1.00 89.75 91 VAL A CA 1
ATOM 730 C C . VAL A 1 91 ? 0.535 6.956 -8.758 1.00 89.75 91 VAL A C 1
ATOM 732 O O . VAL A 1 91 ? 0.781 7.480 -7.673 1.00 89.75 91 VAL A O 1
ATOM 735 N N . VAL A 1 92 ? -0.658 6.457 -9.051 1.00 91.44 92 VAL A N 1
ATOM 736 C CA . VAL A 1 92 ? -1.760 6.346 -8.101 1.00 91.44 92 VAL A CA 1
ATOM 737 C C . VAL A 1 92 ? -2.286 4.922 -8.114 1.00 91.44 92 VAL A C 1
ATOM 739 O O . VAL A 1 92 ? -2.470 4.321 -9.168 1.00 91.44 92 VAL A O 1
ATOM 742 N N . GLY A 1 93 ? -2.535 4.363 -6.939 1.00 88.94 93 GLY A N 1
ATOM 743 C CA . GLY A 1 93 ? -3.061 3.013 -6.812 1.00 88.94 93 GLY A CA 1
ATOM 744 C C . GLY A 1 93 ? -4.144 2.939 -5.759 1.00 88.94 93 GLY A C 1
ATOM 745 O O . GLY A 1 93 ? -4.007 3.518 -4.684 1.00 88.94 93 GLY A O 1
ATOM 746 N N . ASN A 1 94 ? -5.204 2.198 -6.062 1.00 88.88 94 ASN A N 1
ATOM 747 C CA . ASN A 1 94 ? -6.103 1.659 -5.055 1.00 88.88 94 ASN A CA 1
ATOM 748 C C . ASN A 1 94 ? -5.864 0.149 -4.976 1.00 88.88 94 ASN A C 1
ATOM 750 O O . ASN A 1 94 ? -6.311 -0.598 -5.854 1.00 88.88 94 ASN A O 1
ATOM 754 N N . LEU A 1 95 ? -5.112 -0.262 -3.960 1.00 86.38 95 LEU A N 1
ATOM 755 C CA . LEU A 1 95 ? -4.597 -1.610 -3.750 1.00 86.38 95 LEU A CA 1
ATOM 756 C C . LEU A 1 95 ? -5.187 -2.199 -2.460 1.00 86.38 95 LEU A C 1
ATOM 758 O O . LEU A 1 95 ? -5.511 -1.451 -1.538 1.00 86.38 95 LEU A O 1
ATOM 762 N N . PRO A 1 96 ? -5.354 -3.527 -2.381 1.00 83.81 96 PRO A N 1
ATOM 763 C CA . PRO A 1 96 ? -5.884 -4.166 -1.188 1.00 83.81 96 PRO A CA 1
ATOM 764 C C . PRO A 1 96 ? -4.897 -4.037 -0.025 1.00 83.81 96 PRO A C 1
ATOM 766 O O . PRO A 1 96 ? -3.684 -3.990 -0.229 1.00 83.81 96 PRO A O 1
ATOM 769 N N . CYS A 1 97 ? -5.421 -4.040 1.200 1.00 83.38 97 CYS A N 1
ATOM 770 C CA . CYS A 1 97 ? -4.588 -4.196 2.387 1.00 83.38 97 CYS A CA 1
ATOM 771 C C . CYS A 1 97 ? -3.992 -5.618 2.409 1.00 83.38 97 CYS A C 1
ATOM 773 O O . CYS A 1 97 ? -4.716 -6.592 2.188 1.00 83.38 97 CYS A O 1
ATOM 775 N N . GLY A 1 98 ? -2.692 -5.744 2.677 1.00 74.75 98 GLY A N 1
ATOM 776 C CA . GLY A 1 98 ? -2.018 -7.044 2.816 1.00 74.75 98 GLY A CA 1
ATOM 777 C C . GLY A 1 98 ? -2.293 -7.719 4.171 1.00 74.75 98 GLY A C 1
ATOM 778 O O . GLY A 1 98 ? -2.716 -7.027 5.093 1.00 74.75 98 GLY A O 1
ATOM 779 N N . LYS A 1 99 ? -2.103 -9.054 4.285 1.00 67.62 99 LYS A N 1
ATOM 780 C CA . LYS A 1 99 ? -2.228 -9.963 5.469 1.00 67.62 99 LYS A CA 1
ATOM 781 C C . LYS A 1 99 ? -3.090 -9.445 6.649 1.00 67.62 99 LYS A C 1
ATOM 783 O O . LYS A 1 99 ? -2.760 -9.669 7.818 1.00 67.62 99 LYS A O 1
ATOM 788 N N . GLY A 1 100 ? -4.220 -8.782 6.377 1.00 62.41 100 GLY A N 1
ATOM 789 C CA . GLY A 1 100 ? -4.993 -8.050 7.382 1.00 62.41 100 GLY A CA 1
ATOM 790 C C . GLY A 1 100 ? -5.716 -6.798 6.859 1.00 62.41 100 GLY A C 1
ATOM 791 O O . GLY A 1 100 ? -5.789 -6.531 5.667 1.00 62.41 100 GLY A O 1
ATOM 792 N N . ARG A 1 101 ? -6.319 -6.042 7.788 1.00 64.44 101 ARG A N 1
ATOM 793 C CA . ARG A 1 101 ? -6.981 -4.748 7.522 1.00 64.44 101 ARG A CA 1
ATOM 794 C C . ARG A 1 101 ? -5.968 -3.606 7.618 1.00 64.44 101 ARG A C 1
ATOM 796 O O . ARG A 1 101 ? -5.036 -3.693 8.416 1.00 64.44 101 ARG A O 1
ATOM 803 N N . CYS A 1 102 ? -6.194 -2.516 6.891 1.00 73.81 102 CYS A N 1
ATOM 804 C CA . CYS A 1 102 ? -5.326 -1.344 6.929 1.00 73.81 102 CYS A CA 1
ATOM 805 C C . CYS A 1 102 ? -5.288 -0.690 8.327 1.00 73.81 102 CYS A C 1
ATOM 807 O O . CYS A 1 102 ? -6.320 -0.468 8.968 1.00 73.81 102 CYS A O 1
ATOM 809 N N . LEU A 1 103 ? -4.088 -0.336 8.805 1.00 67.06 103 LEU A N 1
ATOM 810 C CA . LEU A 1 103 ? -3.864 0.281 10.123 1.00 67.06 103 LEU A CA 1
ATOM 811 C C . LEU A 1 103 ? -4.671 1.574 10.319 1.00 67.06 103 LEU A C 1
ATOM 813 O O . LEU A 1 103 ? -5.141 1.862 11.425 1.00 67.06 103 LEU A O 1
ATOM 817 N N . ILE A 1 104 ? -4.856 2.351 9.249 1.00 61.03 104 ILE A N 1
ATOM 818 C CA . ILE A 1 104 ? -5.619 3.604 9.292 1.00 61.03 104 ILE A CA 1
ATOM 819 C C . ILE A 1 104 ? -7.102 3.343 9.613 1.00 61.03 104 ILE A C 1
ATOM 821 O O . ILE A 1 104 ? -7.707 4.115 10.362 1.00 61.03 104 ILE A O 1
ATOM 825 N N . ASP A 1 105 ? -7.674 2.223 9.168 1.00 56.62 105 ASP A N 1
ATOM 826 C CA . ASP A 1 105 ? -9.064 1.876 9.482 1.00 56.62 105 ASP A CA 1
ATOM 827 C C . ASP A 1 105 ? -9.245 1.395 10.922 1.00 56.62 105 ASP A C 1
ATOM 829 O O . ASP A 1 105 ? -10.257 1.713 11.563 1.00 56.62 105 ASP A O 1
ATOM 833 N N . ASN A 1 106 ? -8.250 0.693 11.474 1.00 55.28 106 ASN A N 1
ATOM 834 C CA . ASN A 1 106 ? -8.278 0.272 12.875 1.00 55.28 106 ASN A CA 1
ATOM 835 C C . ASN A 1 106 ? -8.244 1.486 13.806 1.00 55.28 106 ASN A C 1
ATOM 837 O O . ASN A 1 106 ? -9.103 1.611 14.674 1.00 55.28 106 ASN A O 1
ATOM 841 N N . THR A 1 107 ? -7.343 2.444 13.569 1.00 58.69 107 THR A N 1
ATOM 842 C CA . THR A 1 107 ? -7.299 3.658 14.398 1.00 58.69 107 THR A CA 1
ATOM 843 C C . THR A 1 107 ? -8.610 4.434 14.301 1.00 58.69 107 THR A C 1
ATOM 845 O O . THR A 1 107 ? -9.222 4.749 15.319 1.00 58.69 107 THR A O 1
ATOM 848 N N . ARG A 1 108 ? -9.123 4.694 13.096 1.00 61.81 108 ARG A N 1
ATOM 849 C CA . ARG A 1 108 ? -10.331 5.509 12.936 1.00 61.81 108 ARG A CA 1
ATOM 850 C C . ARG A 1 108 ? -11.571 4.874 13.569 1.00 61.81 108 ARG A C 1
ATOM 852 O O . ARG A 1 108 ? -12.359 5.589 14.190 1.00 61.81 108 ARG A O 1
ATOM 859 N N . SER A 1 109 ? -11.761 3.565 13.414 1.00 64.56 109 SER A N 1
ATOM 860 C CA . SER A 1 109 ? -12.928 2.865 13.965 1.00 64.56 109 SER A CA 1
ATOM 861 C C . SER A 1 109 ? -12.844 2.682 15.485 1.00 64.56 109 SER A C 1
ATOM 863 O O . SER A 1 109 ? -13.827 2.955 16.179 1.00 64.56 109 SER A O 1
ATOM 865 N N . GLU A 1 110 ? -11.674 2.330 16.022 1.00 64.31 110 GLU A N 1
ATOM 866 C CA . GLU A 1 110 ? -11.458 2.191 17.467 1.00 64.31 110 GLU A CA 1
ATOM 867 C C . GLU A 1 110 ? -11.526 3.543 18.192 1.00 64.31 110 GLU A C 1
ATOM 869 O O . GLU A 1 110 ? -12.184 3.658 19.234 1.00 64.31 110 GLU A O 1
ATOM 874 N N . TYR A 1 111 ? -10.931 4.601 17.624 1.00 66.38 111 TYR A N 1
ATOM 875 C CA . TYR A 1 111 ? -11.049 5.954 18.178 1.00 66.38 111 TYR A CA 1
ATOM 876 C C . TYR A 1 111 ? -12.493 6.445 18.137 1.00 66.38 111 TYR A C 1
ATOM 878 O O . TYR A 1 111 ? -12.952 7.044 19.109 1.00 66.38 111 TYR A O 1
ATOM 886 N N . LYS A 1 112 ? -13.240 6.163 17.063 1.00 76.94 112 LYS A N 1
ATOM 887 C CA . LYS A 1 112 ? -14.651 6.554 16.968 1.00 76.94 112 LYS A CA 1
ATOM 888 C C . LYS A 1 112 ? -15.494 5.897 18.062 1.00 76.94 112 LYS A C 1
ATOM 890 O O . LYS A 1 112 ? -16.200 6.609 18.769 1.00 76.94 112 LYS A O 1
ATOM 895 N N . ALA A 1 113 ? -15.376 4.582 18.248 1.00 77.12 113 ALA A N 1
ATOM 896 C CA . ALA A 1 113 ? -16.122 3.861 19.282 1.00 77.12 113 ALA A CA 1
ATOM 897 C C . ALA A 1 113 ? -15.777 4.364 20.695 1.00 77.12 113 ALA A C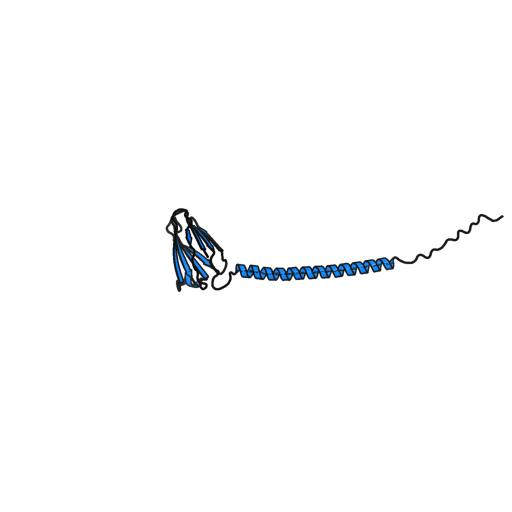 1
ATOM 899 O O . ALA A 1 113 ? -16.659 4.590 21.524 1.00 77.12 113 ALA A O 1
ATOM 900 N N . THR A 1 114 ? -14.490 4.617 20.944 1.00 80.25 114 THR A N 1
ATOM 901 C CA . THR A 1 114 ? -14.012 5.138 22.227 1.00 80.25 114 THR A CA 1
ATOM 902 C C . THR A 1 114 ? -14.560 6.544 22.491 1.00 80.25 114 THR A C 1
ATOM 904 O O . THR A 1 114 ? -15.109 6.806 23.561 1.00 80.25 114 THR A O 1
ATOM 907 N N . ILE A 1 115 ? -14.478 7.452 21.513 1.00 81.38 115 ILE A N 1
ATOM 908 C CA . ILE A 1 115 ? -14.980 8.830 21.638 1.00 81.38 115 ILE A CA 1
ATOM 909 C C . ILE A 1 115 ? -16.499 8.848 21.830 1.00 81.38 115 ILE A C 1
ATOM 911 O O . ILE A 1 115 ? -16.994 9.587 22.682 1.00 81.38 115 ILE A O 1
ATOM 915 N N . GLU A 1 116 ? -17.245 8.024 21.091 1.00 81.06 116 GLU A N 1
ATOM 916 C CA . GLU A 1 116 ? -18.697 7.911 21.250 1.00 81.06 116 GLU A CA 1
ATOM 917 C C . GLU A 1 116 ? -19.061 7.469 22.676 1.00 81.06 116 GLU A C 1
ATOM 919 O O . GLU A 1 116 ? -19.901 8.106 23.317 1.00 81.06 116 GLU A O 1
ATOM 924 N N . GLN A 1 117 ? -18.355 6.482 23.234 1.00 84.19 117 GLN A N 1
ATOM 925 C CA . GLN A 1 117 ? -18.588 6.007 24.598 1.00 84.19 117 GLN A CA 1
ATOM 926 C C . GLN A 1 117 ? -18.298 7.082 25.662 1.00 84.19 117 GLN A C 1
ATOM 928 O O . GLN A 1 117 ? -19.112 7.295 26.567 1.00 84.19 117 GLN A O 1
ATOM 933 N N . TRP A 1 118 ? -17.174 7.799 25.548 1.00 88.94 118 TRP A N 1
ATOM 934 C CA . TRP A 1 118 ? -16.833 8.883 26.479 1.00 88.94 118 TRP A CA 1
ATOM 935 C C . TRP A 1 118 ? -17.777 10.082 26.353 1.00 88.94 118 TRP A C 1
ATOM 937 O O . TRP A 1 118 ? -18.165 10.665 27.367 1.00 88.94 118 TRP A O 1
ATOM 947 N N . SER A 1 119 ? -18.189 10.431 25.131 1.00 87.88 119 SER A N 1
ATOM 948 C CA . SER A 1 119 ? -19.124 11.535 24.897 1.00 87.88 119 SER A CA 1
ATOM 949 C C . SER A 1 119 ? -20.494 11.255 25.519 1.00 87.88 119 SER A C 1
ATOM 951 O O . SER A 1 119 ? -21.039 12.113 26.213 1.00 87.88 119 SER A O 1
ATOM 953 N N . PHE A 1 120 ? -21.009 10.031 25.374 1.00 88.25 120 PHE A N 1
ATOM 954 C CA . PHE A 1 120 ? -22.273 9.630 25.982 1.00 88.25 120 PHE A CA 1
ATOM 955 C C . PHE A 1 120 ? -22.192 9.645 27.514 1.00 88.25 120 PHE A C 1
ATOM 957 O O . PHE A 1 120 ? -23.092 10.162 28.178 1.00 88.25 120 PHE A O 1
ATOM 964 N N . GLY A 1 121 ? -21.079 9.158 28.079 1.00 91.38 121 GLY A N 1
ATOM 965 C CA . GLY A 1 121 ? -20.822 9.207 29.520 1.00 91.38 121 GLY A CA 1
ATOM 966 C C . GLY A 1 121 ? -20.804 10.633 30.077 1.00 91.38 121 GLY A C 1
ATOM 967 O O . GLY A 1 121 ? -21.455 10.909 31.086 1.00 91.38 121 GLY A O 1
ATOM 968 N N . LEU A 1 122 ? -20.123 11.563 29.400 1.00 91.50 122 LEU A N 1
ATOM 969 C CA . LEU A 1 122 ? -20.061 12.971 29.810 1.00 91.50 122 LEU A CA 1
ATOM 970 C C . LEU A 1 122 ? -21.428 13.662 29.754 1.00 91.50 122 LEU A C 1
ATOM 972 O O . LEU A 1 122 ? -21.767 14.412 30.670 1.00 91.50 122 LEU A O 1
ATOM 976 N N . VAL A 1 123 ? -22.234 13.386 28.724 1.00 92.94 123 VAL A N 1
ATOM 977 C CA . VAL A 1 123 ? -23.598 13.928 28.617 1.00 92.94 123 VAL A CA 1
ATOM 978 C C . VAL A 1 123 ? -24.471 13.430 29.770 1.00 92.94 123 VAL A C 1
ATOM 980 O O . VAL A 1 123 ? -25.154 14.228 30.410 1.00 92.94 123 VAL A O 1
ATOM 983 N N . LEU A 1 124 ? -24.408 12.136 30.089 1.00 92.62 124 LEU A N 1
ATOM 984 C CA . LEU A 1 124 ? -25.159 11.544 31.200 1.00 92.62 124 LEU A CA 1
ATOM 985 C C . LEU A 1 124 ? -24.777 12.163 32.546 1.00 92.62 124 LEU A C 1
ATOM 987 O O . LEU A 1 124 ? -25.655 12.541 33.323 1.00 92.62 124 LEU A O 1
ATOM 991 N N . ILE A 1 125 ? -23.476 12.329 32.797 1.00 93.81 125 ILE A N 1
ATOM 992 C CA . ILE A 1 125 ? -22.967 13.003 33.997 1.00 93.81 125 ILE A CA 1
ATOM 993 C C . ILE A 1 125 ? -23.493 14.444 34.059 1.00 93.81 125 ILE A C 1
ATOM 995 O O . ILE A 1 125 ? -24.003 14.863 35.099 1.00 93.81 125 ILE A O 1
ATOM 999 N N . GLY A 1 126 ? -23.441 15.183 32.947 1.00 92.31 126 GLY A N 1
ATOM 1000 C CA . GLY A 1 126 ? -23.972 16.545 32.859 1.00 92.31 126 GLY A CA 1
ATOM 1001 C C . GLY A 1 126 ? -25.463 16.632 33.200 1.00 92.31 126 GLY A C 1
ATOM 1002 O O . GLY A 1 126 ? -25.865 17.500 33.976 1.00 92.31 126 GLY A O 1
ATOM 1003 N N . VAL A 1 127 ? -26.278 15.699 32.698 1.00 92.56 127 VAL A N 1
ATOM 1004 C CA . VAL A 1 127 ? -27.717 15.623 33.008 1.00 92.56 127 VAL A CA 1
ATOM 1005 C C . VAL A 1 127 ? -27.953 15.326 34.491 1.00 92.56 127 VAL A C 1
ATOM 1007 O O . VAL A 1 127 ? -28.793 15.974 35.115 1.00 92.56 127 VAL A O 1
ATOM 1010 N N . PHE A 1 128 ? -27.196 14.401 35.086 1.00 92.06 128 PHE A N 1
ATOM 1011 C CA . PHE A 1 128 ? -27.304 14.105 36.517 1.00 92.06 128 PHE A CA 1
ATOM 1012 C C . PHE A 1 128 ? -26.967 15.318 37.388 1.00 92.06 128 PHE A C 1
ATOM 1014 O O . PHE A 1 128 ? -27.718 15.634 38.314 1.00 92.06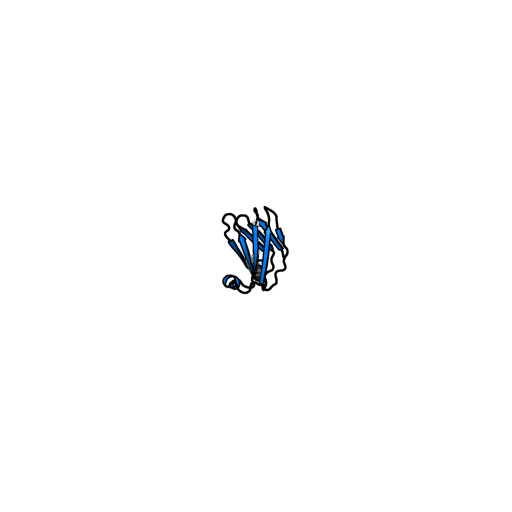 128 PHE A O 1
ATOM 1021 N N . PHE A 1 129 ? -25.881 16.032 37.078 1.00 92.75 129 PHE A N 1
ATOM 1022 C CA . PHE A 1 129 ? -25.527 17.259 37.794 1.00 92.75 129 PHE A CA 1
ATOM 1023 C C . PHE A 1 129 ? -26.590 18.343 37.629 1.00 92.75 129 PHE A C 1
ATOM 1025 O O . PHE A 1 129 ? -26.950 18.988 38.613 1.00 92.75 129 PHE A O 1
ATOM 1032 N N . PHE A 1 130 ? -27.136 18.514 36.424 1.00 91.44 130 PHE A N 1
ATOM 1033 C CA . PHE A 1 130 ? -28.206 19.476 36.179 1.00 91.44 130 PHE A CA 1
ATOM 1034 C C . PHE A 1 130 ? -29.445 19.169 37.030 1.00 91.44 130 PHE A C 1
ATOM 1036 O O . PHE A 1 130 ? -29.935 20.047 37.735 1.00 91.44 130 PHE A O 1
ATOM 1043 N N . LEU A 1 131 ? -29.900 17.912 37.053 1.00 90.25 131 LEU A N 1
ATOM 1044 C CA . LEU A 1 131 ? -31.057 17.499 37.854 1.00 90.25 131 LEU A CA 1
ATOM 1045 C C . LEU A 1 131 ? -30.827 17.679 39.362 1.00 90.25 131 LEU A C 1
ATOM 1047 O O . LEU A 1 131 ? -31.725 18.144 40.065 1.00 90.25 131 LEU A O 1
ATOM 1051 N N . LEU A 1 132 ? -29.629 17.357 39.860 1.00 89.19 132 LEU A N 1
ATOM 1052 C CA . LEU A 1 132 ? -29.275 17.551 41.269 1.00 89.19 132 LEU A CA 1
ATOM 1053 C C . LEU A 1 132 ? -29.255 19.032 41.656 1.00 89.19 132 LEU A C 1
ATOM 1055 O O . LEU A 1 132 ? -29.818 19.402 42.687 1.00 89.19 132 LEU A O 1
ATOM 1059 N N . ILE A 1 133 ? -28.643 19.884 40.829 1.00 88.75 133 ILE A N 1
ATOM 1060 C CA . ILE A 1 133 ? -28.562 21.326 41.083 1.00 88.75 133 ILE A CA 1
ATOM 1061 C C . ILE A 1 133 ? -29.951 21.961 40.991 1.00 88.75 133 ILE A C 1
ATOM 1063 O O . ILE A 1 133 ? -30.314 22.734 41.875 1.00 88.75 133 ILE A O 1
ATOM 1067 N N . SER A 1 134 ? -30.756 21.613 39.983 1.00 85.31 134 SER A N 1
ATOM 1068 C CA . SER A 1 134 ? -32.132 22.105 39.860 1.00 85.31 134 SER A CA 1
ATOM 1069 C C . SER A 1 134 ? -33.001 21.667 41.040 1.00 85.31 134 SER A C 1
ATOM 1071 O O . SER A 1 134 ? -33.713 22.495 41.602 1.00 85.31 134 SER A O 1
ATOM 1073 N N . GLY A 1 135 ? -32.906 20.406 41.474 1.00 84.12 135 GLY A N 1
ATOM 1074 C CA . GLY A 1 135 ? -33.639 19.910 42.642 1.00 84.12 135 GLY A CA 1
ATOM 1075 C C . GLY A 1 135 ? -33.218 20.595 43.946 1.00 84.12 135 GLY A C 1
ATOM 1076 O O . GLY A 1 135 ? -34.069 20.982 44.751 1.00 84.12 135 GLY A O 1
ATOM 1077 N N . ALA A 1 136 ? -31.913 20.805 44.141 1.00 83.44 136 ALA A N 1
ATOM 1078 C CA . ALA A 1 136 ? -31.387 21.539 45.288 1.00 83.44 136 ALA A CA 1
ATOM 1079 C C . ALA A 1 136 ? -31.819 23.015 45.267 1.00 83.44 136 ALA A C 1
ATOM 1081 O O . ALA A 1 136 ? -32.226 23.548 46.300 1.00 83.44 136 ALA A O 1
ATOM 1082 N N . ALA A 1 137 ? -31.792 23.664 44.100 1.00 82.25 137 ALA A N 1
ATOM 1083 C CA . ALA A 1 137 ? -32.242 25.041 43.933 1.00 82.25 137 ALA A CA 1
ATOM 1084 C C . ALA A 1 137 ? -33.727 25.194 44.297 1.00 82.25 137 ALA A C 1
ATOM 1086 O O . ALA A 1 137 ? -34.081 26.087 45.066 1.00 82.25 137 ALA A O 1
ATOM 1087 N N . ASP A 1 138 ? -34.582 24.281 43.835 1.00 81.06 138 ASP A N 1
ATOM 1088 C CA . ASP A 1 138 ? -36.017 24.294 44.138 1.00 81.06 138 ASP A CA 1
ATOM 1089 C C . ASP A 1 138 ? -36.302 24.095 45.638 1.00 81.06 138 ASP A C 1
ATOM 1091 O O . ASP A 1 138 ? -37.179 24.749 46.217 1.00 81.06 138 ASP A O 1
ATOM 1095 N N . ALA A 1 139 ? -35.532 23.226 46.301 1.00 81.12 139 ALA A N 1
ATOM 1096 C CA . ALA A 1 139 ? -35.623 23.013 47.744 1.00 81.12 139 ALA A CA 1
ATOM 1097 C C . ALA A 1 139 ? -35.190 24.258 48.538 1.00 81.12 139 ALA A C 1
ATOM 1099 O O . ALA A 1 139 ? -35.874 24.651 49.488 1.00 81.12 139 ALA A O 1
ATOM 1100 N N . ILE A 1 140 ? -34.101 24.916 48.125 1.00 81.31 140 ILE A N 1
ATOM 1101 C CA . ILE A 1 140 ? -33.612 26.155 48.745 1.00 81.31 140 ILE A CA 1
ATOM 1102 C C . ILE A 1 140 ? -34.640 27.277 48.573 1.00 81.31 140 ILE A C 1
ATOM 1104 O O . ILE A 1 140 ? -34.980 27.946 49.549 1.00 81.31 140 ILE A O 1
ATOM 1108 N N . VAL A 1 141 ? -35.197 27.454 47.371 1.00 81.44 141 VAL A N 1
ATOM 1109 C CA . VAL A 1 141 ? -36.223 28.474 47.100 1.00 81.44 141 VAL A CA 1
ATOM 1110 C C . VAL A 1 141 ? -37.467 28.249 47.965 1.00 81.44 141 VAL A C 1
ATOM 1112 O O . VAL A 1 141 ? -37.964 29.194 48.584 1.00 81.44 141 VAL A O 1
ATOM 1115 N N . LYS A 1 142 ? -37.955 27.005 48.080 1.00 82.50 142 LYS A N 1
ATOM 1116 C CA . LYS A 1 142 ? -39.091 26.669 48.960 1.00 82.50 142 LYS A CA 1
ATOM 1117 C C . LYS A 1 142 ? -38.779 26.930 50.435 1.00 82.50 142 LYS A C 1
ATOM 1119 O O . LYS A 1 142 ? -39.625 27.474 51.146 1.00 82.50 142 LYS A O 1
ATOM 1124 N N . TRP A 1 143 ? -37.576 26.591 50.894 1.00 76.44 143 TRP A N 1
ATOM 1125 C CA . TRP A 1 143 ? -37.157 26.825 52.276 1.00 76.44 143 TRP A CA 1
ATOM 1126 C C . TRP A 1 143 ? -37.056 28.320 52.613 1.00 76.44 143 TRP A C 1
ATOM 1128 O O . TRP A 1 143 ? -37.585 28.756 53.638 1.00 76.44 143 TRP A O 1
ATOM 1138 N N . VAL A 1 144 ? -36.464 29.127 51.725 1.00 77.81 144 VAL A N 1
ATOM 1139 C CA . VAL A 1 144 ? -36.385 30.592 51.874 1.00 77.81 144 VAL A CA 1
ATOM 1140 C C . VAL A 1 144 ? -37.784 31.214 51.891 1.00 77.81 144 VAL A C 1
ATOM 1142 O O . VAL A 1 144 ? -38.085 32.028 52.764 1.00 77.81 144 VAL A O 1
ATOM 1145 N N . LYS A 1 145 ? -38.675 30.786 50.988 1.00 75.12 145 LYS A N 1
ATOM 1146 C CA . LYS A 1 145 ? -40.053 31.291 50.917 1.00 75.12 145 LYS A CA 1
ATOM 1147 C C . LYS A 1 145 ? -40.866 30.967 52.177 1.00 75.12 145 LYS A C 1
ATOM 1149 O O . LYS A 1 145 ? -41.619 31.818 52.645 1.00 75.12 145 LYS A O 1
ATOM 1154 N N . ASN A 1 146 ? -40.677 29.785 52.767 1.00 68.19 146 ASN A N 1
ATOM 1155 C CA . ASN A 1 146 ? -41.352 29.400 54.011 1.00 68.19 146 ASN A CA 1
ATOM 1156 C C . ASN A 1 146 ? -40.800 30.117 55.253 1.00 68.19 146 ASN A C 1
ATOM 1158 O O . ASN A 1 146 ? -41.544 30.325 56.205 1.00 68.19 146 ASN A O 1
ATOM 1162 N N . ARG A 1 147 ? -39.537 30.561 55.245 1.00 59.91 147 ARG A N 1
ATOM 1163 C CA . ARG A 1 147 ? -38.973 31.395 56.324 1.00 59.91 147 ARG A CA 1
ATOM 1164 C C . ARG A 1 147 ? -39.497 32.838 56.328 1.00 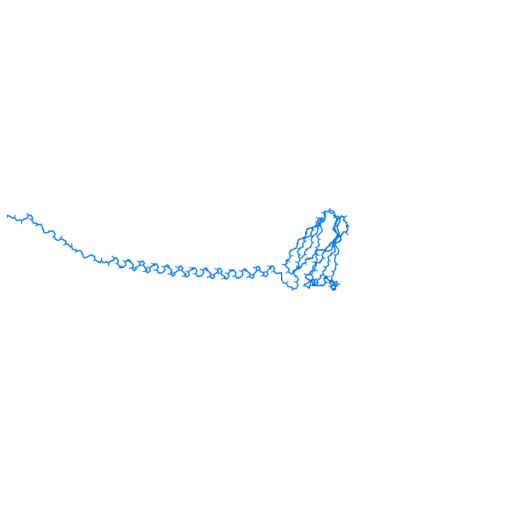59.91 147 ARG A C 1
ATOM 1166 O O . ARG A 1 147 ? -39.420 33.492 57.364 1.00 59.91 147 ARG A O 1
ATOM 1173 N N . GLY A 1 148 ? -40.018 33.323 55.198 1.00 55.38 148 GLY A N 1
ATOM 1174 C CA . GLY A 1 148 ? -40.549 34.682 55.037 1.00 55.38 148 GLY A CA 1
ATOM 1175 C C . GLY A 1 148 ? -42.017 34.873 55.441 1.00 55.38 148 GLY A C 1
ATOM 1176 O O . GLY A 1 148 ? -42.448 36.011 55.593 1.00 55.38 148 GLY A O 1
ATOM 1177 N N . ARG A 1 149 ? -42.795 33.801 55.656 1.00 51.59 149 ARG A N 1
ATOM 1178 C CA . ARG A 1 149 ? -44.144 33.891 56.248 1.00 51.59 149 ARG A CA 1
ATOM 1179 C C . ARG A 1 149 ? -44.052 33.779 57.770 1.00 51.59 149 ARG A C 1
ATOM 1181 O O . ARG A 1 149 ? -44.325 32.730 58.341 1.00 51.59 149 ARG A O 1
ATOM 1188 N N . LYS A 1 150 ? -43.672 34.872 58.431 1.00 46.25 150 LYS A N 1
ATOM 1189 C CA . LYS A 1 150 ? -44.195 35.146 59.773 1.00 46.25 150 LYS A CA 1
ATOM 1190 C C . LYS A 1 150 ? -45.517 35.877 59.572 1.00 46.25 150 LYS A C 1
ATOM 1192 O O . LYS A 1 150 ? -45.549 36.887 58.880 1.00 46.25 150 LYS A O 1
ATOM 1197 N N . GLU A 1 151 ? -46.591 35.311 60.103 1.00 46.44 151 GLU A N 1
ATOM 1198 C CA . GLU A 1 151 ? -47.887 35.972 60.216 1.00 46.44 151 GLU A CA 1
ATOM 1199 C C . GLU A 1 151 ? -47.690 37.301 60.958 1.00 46.44 151 GLU A C 1
ATOM 1201 O O . GLU A 1 151 ? -47.242 37.314 62.104 1.00 46.44 151 GLU A O 1
ATOM 1206 N N . GLU A 1 152 ? -47.980 38.424 60.305 1.00 46.31 152 GLU A N 1
ATOM 1207 C CA . GLU A 1 152 ? -48.286 39.654 61.028 1.00 46.31 152 GLU A CA 1
ATOM 1208 C C . GLU A 1 152 ? -49.689 39.475 61.622 1.00 46.31 152 GLU A C 1
ATOM 1210 O O . GLU A 1 152 ? -50.640 39.271 60.859 1.00 46.31 152 GLU A O 1
ATOM 1215 N N . PRO A 1 153 ? -49.876 39.520 62.953 1.00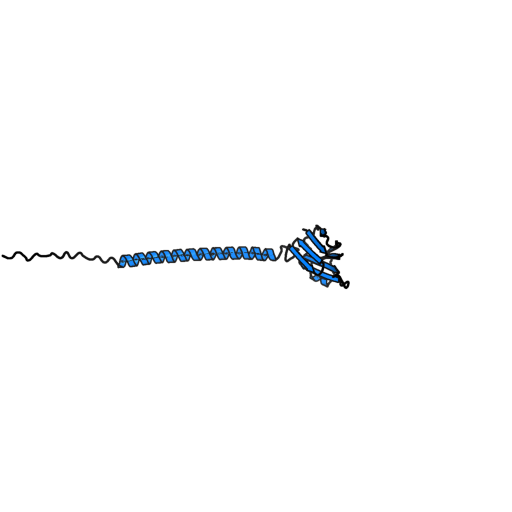 42.22 153 PRO A N 1
ATOM 1216 C CA . PRO A 1 153 ? -51.214 39.663 63.485 1.00 42.22 153 PRO A CA 1
ATOM 1217 C C . PRO A 1 153 ? -51.668 41.088 63.164 1.00 42.22 153 PRO A C 1
ATOM 1219 O O . PRO A 1 153 ? -51.013 42.062 63.538 1.00 42.22 153 PRO A O 1
ATOM 1222 N N . TYR A 1 154 ? -52.786 41.206 62.454 1.00 40.22 154 TYR A N 1
ATOM 1223 C CA . TYR A 1 154 ? -53.508 42.460 62.291 1.00 40.22 154 TYR A CA 1
ATOM 1224 C C . TYR A 1 154 ? -53.833 43.029 63.680 1.00 40.22 154 TYR A C 1
ATOM 1226 O O . TYR A 1 154 ? -54.833 42.661 64.290 1.00 40.22 154 TYR A O 1
ATOM 1234 N N . ASN A 1 155 ? -53.004 43.943 64.185 1.00 42.91 155 ASN A N 1
ATOM 1235 C CA . ASN A 1 155 ? -53.426 44.863 65.230 1.00 42.91 155 ASN A CA 1
ATOM 1236 C C . ASN A 1 155 ? -54.356 45.873 64.560 1.00 42.91 155 ASN A C 1
ATOM 1238 O O . ASN A 1 155 ? -53.922 46.881 64.003 1.00 42.91 155 ASN A O 1
ATOM 1242 N N . THR A 1 156 ? -55.650 45.573 64.587 1.00 45.69 156 THR A N 1
ATOM 1243 C CA . THR A 1 156 ? -56.706 46.563 64.415 1.00 45.69 156 THR A CA 1
ATOM 1244 C C . THR A 1 156 ? -56.502 47.640 65.478 1.00 45.69 156 THR A C 1
ATOM 1246 O O . THR A 1 156 ? -56.881 47.461 66.634 1.00 45.69 156 THR A O 1
ATOM 1249 N N . LEU A 1 157 ? -55.853 48.745 65.105 1.00 46.81 157 LEU A N 1
ATOM 1250 C CA . LEU A 1 157 ? -55.939 49.985 65.863 1.00 46.81 157 LEU A CA 1
ATOM 1251 C C . LEU A 1 157 ? -57.408 50.419 65.841 1.00 46.81 157 LEU A C 1
ATOM 1253 O O . LEU A 1 157 ? -57.881 50.996 64.863 1.00 46.81 157 LEU A O 1
ATOM 1257 N N . GLU A 1 158 ? -58.131 50.116 66.916 1.00 44.50 158 GLU A N 1
ATOM 1258 C CA . GLU A 1 158 ? -59.365 50.811 67.256 1.00 44.50 158 GLU A CA 1
ATOM 1259 C C . GLU A 1 158 ? -59.027 52.299 67.428 1.00 44.50 158 GLU A C 1
ATOM 1261 O O . GLU A 1 158 ? -58.483 52.732 68.445 1.00 44.50 158 GLU A O 1
ATOM 1266 N N . LEU A 1 159 ? -59.310 53.095 66.395 1.00 50.38 159 LEU A N 1
ATOM 1267 C CA . LEU A 1 159 ? -59.402 54.545 66.507 1.00 50.38 159 LEU A CA 1
ATOM 1268 C C . LEU A 1 159 ? -60.621 54.867 67.375 1.00 50.38 159 LEU A C 1
ATOM 1270 O O . LEU A 1 159 ? -61.741 54.995 66.885 1.00 50.38 159 LEU A O 1
ATOM 1274 N N . ILE A 1 160 ? -60.396 54.979 68.682 1.00 52.56 160 ILE A N 1
ATOM 1275 C CA . ILE A 1 160 ? -61.359 55.568 69.607 1.00 52.56 160 ILE A CA 1
ATOM 1276 C C . ILE A 1 160 ? -61.428 57.067 69.291 1.00 52.56 160 ILE A C 1
ATOM 1278 O O . ILE A 1 160 ? -60.524 57.841 69.608 1.00 52.56 160 ILE A O 1
ATOM 1282 N N . ASP A 1 161 ? -62.512 57.453 68.627 1.00 44.84 161 ASP A N 1
ATOM 1283 C CA . ASP A 1 161 ? -62.923 58.829 68.371 1.00 44.84 161 ASP A CA 1
ATOM 1284 C C . ASP A 1 161 ? -63.204 59.545 69.707 1.00 44.84 161 ASP A C 1
ATOM 1286 O O . ASP A 1 161 ? -64.200 59.284 70.382 1.00 44.84 161 ASP A O 1
ATOM 1290 N N . MET A 1 162 ? -62.301 60.440 70.119 1.00 54.69 162 MET A N 1
ATOM 1291 C CA . MET A 1 162 ? -62.457 61.289 71.309 1.00 54.69 162 MET A CA 1
ATOM 1292 C C . MET A 1 162 ? -63.076 62.668 70.995 1.00 54.69 162 MET A C 1
ATOM 1294 O O . MET A 1 162 ? -62.834 63.626 71.725 1.00 54.69 162 MET A O 1
ATOM 1298 N N . SER A 1 163 ? -63.911 62.800 69.955 1.00 53.25 163 SER A N 1
ATOM 1299 C CA . SER A 1 163 ? -64.580 64.077 69.621 1.00 53.25 163 SER A CA 1
ATOM 1300 C C . SER A 1 163 ? -65.979 64.287 70.233 1.00 53.25 163 SER A C 1
ATOM 1302 O O . SER A 1 163 ? -66.634 65.289 69.947 1.00 53.25 163 SER A O 1
ATOM 1304 N N . LYS A 1 164 ? -66.444 63.413 71.138 1.00 52.72 164 LYS A N 1
ATOM 1305 C CA . LYS A 1 164 ? -67.683 63.633 71.914 1.00 52.72 164 LYS A CA 1
ATOM 1306 C C . LYS A 1 164 ? -67.461 63.485 73.419 1.00 52.72 164 LYS A C 1
ATOM 1308 O O . LYS A 1 164 ? -67.842 62.489 74.029 1.00 52.72 164 LYS A O 1
ATOM 1313 N N . ARG A 1 165 ? -66.906 64.530 74.034 1.00 42.88 165 ARG A N 1
ATOM 1314 C CA . ARG A 1 165 ? -67.275 64.924 75.400 1.00 42.88 165 ARG A CA 1
ATOM 1315 C C . ARG A 1 165 ? -67.875 66.326 75.345 1.00 42.88 165 ARG A C 1
ATOM 1317 O O . ARG A 1 165 ? -67.229 67.260 74.884 1.00 42.88 165 ARG A O 1
ATOM 1324 N N . THR A 1 166 ? -69.142 66.355 75.741 1.00 41.84 166 THR A N 1
ATOM 1325 C CA . THR A 1 166 ? -69.972 67.490 76.170 1.00 41.84 166 THR A CA 1
ATOM 1326 C C . THR A 1 166 ? -69.246 68.472 77.067 1.00 41.84 166 THR A C 1
ATOM 1328 O O . THR A 1 166 ? -68.478 67.979 77.927 1.00 41.84 166 THR A O 1
#

Radius of gyration: 39.91 Å; chains: 1; bounding box: 91×82×100 Å